Protein AF-A0A7V5J1Y7-F1 (afdb_monomer)

Mean predicted aligned error: 15.91 Å

Secondary structure (DSSP, 8-state):
-PPP-----TTTHHHHHHHHHHHHHHHHHHHHHHHTT-EE-HHHHHTT-HHHHTEEEE-TTS-EESSS----GGGGTSS---GGG-SSHHHHHHHHHHHTGGG--TT---SS-SS-TTTTSPPP-

Sequence (125 aa):
MPLPKIKVSRKVYPFIKGGLGVIIVLLLGAFGLEWNQKDWDLGALLRGEGLAGSEVVRDERGNVDFDGVSPPIVACRADTYNCSDFKYRDQAEDVFRRCGGAGKDVNRLDADGDGRPCENLPERR

Structure (mmCIF, N/CA/C/O backbone):
data_AF-A0A7V5J1Y7-F1
#
_entry.id   AF-A0A7V5J1Y7-F1
#
loop_
_atom_site.group_PDB
_atom_site.id
_atom_site.type_symbol
_atom_site.label_atom_id
_atom_site.label_alt_id
_atom_site.label_comp_id
_atom_site.label_asym_id
_atom_site.label_entity_id
_atom_site.label_seq_id
_atom_site.pdbx_PDB_ins_code
_atom_site.Cartn_x
_atom_site.Cartn_y
_atom_site.Cartn_z
_atom_site.occupancy
_atom_site.B_iso_or_equiv
_atom_site.auth_seq_id
_atom_site.auth_comp_id
_atom_site.auth_asym_id
_atom_site.auth_atom_id
_atom_site.pdbx_PDB_model_num
ATOM 1 N N . MET A 1 1 ? -40.875 42.823 23.108 1.00 47.50 1 MET A N 1
ATOM 2 C CA . MET A 1 1 ? -40.975 41.704 24.072 1.00 47.50 1 MET A CA 1
ATOM 3 C C . MET A 1 1 ? -39.602 41.503 24.699 1.00 47.50 1 MET A C 1
ATOM 5 O O . MET A 1 1 ? -38.663 41.279 23.944 1.00 47.50 1 MET A O 1
ATOM 9 N N . PRO A 1 2 ? -39.426 41.6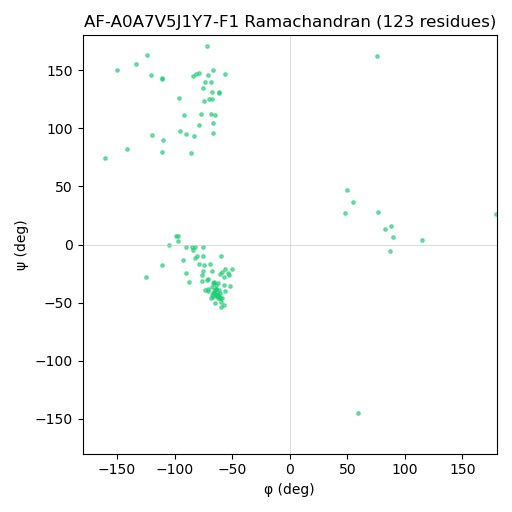75 26.018 1.00 53.66 2 PRO A N 1
ATOM 10 C CA . PRO A 1 2 ? -38.132 41.449 26.656 1.00 53.66 2 PRO A CA 1
ATOM 11 C C . PRO A 1 2 ? -37.850 39.944 26.794 1.00 53.66 2 PRO A C 1
ATOM 13 O O . PRO A 1 2 ? -38.727 39.180 27.190 1.00 53.66 2 PRO A O 1
ATOM 16 N N . LEU A 1 3 ? -36.626 39.525 26.459 1.00 48.41 3 LEU A N 1
ATOM 17 C CA . LEU A 1 3 ? -36.175 38.137 26.594 1.00 48.41 3 LEU A CA 1
ATOM 18 C C . LEU A 1 3 ? -36.061 37.735 28.078 1.00 48.41 3 LEU A C 1
ATOM 20 O O . LEU A 1 3 ? -35.573 38.531 28.891 1.00 48.41 3 LEU A O 1
ATOM 24 N N . PRO A 1 4 ? -36.459 36.505 28.450 1.00 59.66 4 PRO A N 1
ATOM 25 C CA . PRO A 1 4 ? -36.338 36.026 29.820 1.00 59.66 4 PRO A CA 1
ATOM 26 C C . PRO A 1 4 ? -34.861 35.864 30.203 1.00 59.66 4 PRO A C 1
ATOM 28 O O . PRO A 1 4 ? -34.094 35.160 29.547 1.00 59.66 4 PRO A O 1
ATOM 31 N N . LYS A 1 5 ? -34.449 36.513 31.298 1.00 64.62 5 LYS A N 1
ATOM 32 C CA . LYS A 1 5 ? -33.099 36.361 31.857 1.00 64.62 5 LYS A CA 1
ATOM 33 C C . LYS A 1 5 ? -33.021 35.058 32.653 1.00 64.62 5 LYS A C 1
ATOM 35 O O . LYS A 1 5 ? -33.497 34.992 33.785 1.00 64.62 5 LYS A O 1
ATOM 40 N N . ILE A 1 6 ? -32.400 34.034 32.073 1.00 65.31 6 ILE A N 1
ATOM 41 C CA . ILE A 1 6 ? -32.102 32.770 32.757 1.00 65.31 6 ILE A CA 1
ATOM 42 C C . ILE A 1 6 ? -31.029 33.042 33.823 1.00 65.31 6 ILE A C 1
ATOM 44 O O . ILE A 1 6 ? -29.886 33.370 33.507 1.00 65.31 6 ILE A O 1
ATOM 48 N N . LYS A 1 7 ? -31.391 32.935 35.107 1.00 60.34 7 LYS A N 1
ATOM 49 C CA . LYS A 1 7 ? -30.444 33.052 36.226 1.00 60.34 7 LYS A CA 1
ATOM 50 C C . LYS A 1 7 ? -29.760 31.703 36.449 1.00 60.34 7 LYS A C 1
ATOM 52 O O . LYS A 1 7 ? -30.275 30.853 37.169 1.00 60.34 7 LYS A O 1
ATOM 57 N N . VAL A 1 8 ? -28.598 31.503 35.831 1.00 58.94 8 VAL A N 1
ATOM 58 C CA . VAL A 1 8 ? -27.763 30.316 36.073 1.00 58.94 8 VAL A CA 1
ATOM 59 C C . VAL A 1 8 ? -27.166 30.398 37.483 1.00 58.94 8 VAL A C 1
ATOM 61 O O . VAL A 1 8 ? -26.529 31.387 37.847 1.00 58.94 8 VAL A O 1
ATOM 64 N N . SER A 1 9 ? -27.390 29.363 38.296 1.00 59.41 9 SER A N 1
ATOM 65 C CA . SER A 1 9 ? -26.892 29.289 39.675 1.00 59.41 9 SER A CA 1
ATOM 66 C C . SER A 1 9 ? -25.358 29.314 39.717 1.00 59.41 9 SER A C 1
ATOM 68 O O . SER A 1 9 ? -24.698 28.514 39.050 1.00 59.41 9 SER A O 1
ATOM 70 N N . ARG A 1 10 ? -24.770 30.188 40.554 1.00 60.69 10 ARG A N 1
ATOM 71 C CA . ARG A 1 10 ? -23.306 30.311 40.755 1.00 60.69 10 ARG A CA 1
ATOM 72 C C . ARG A 1 10 ? -22.624 28.992 41.123 1.00 60.69 10 ARG A C 1
ATOM 74 O O . ARG A 1 10 ? -21.440 28.843 40.860 1.00 60.69 10 ARG A O 1
ATOM 81 N N . LYS A 1 11 ? -23.366 28.048 41.708 1.00 57.62 11 LYS A N 1
ATOM 82 C CA . LYS A 1 11 ? -22.867 26.727 42.120 1.00 57.62 11 LYS A CA 1
ATOM 83 C C . LYS A 1 11 ? -22.677 25.769 40.934 1.00 57.62 11 LYS A C 1
ATOM 85 O O . LYS A 1 11 ? -21.822 24.896 40.987 1.00 57.62 11 LYS A O 1
ATOM 90 N N . VAL A 1 12 ? -23.434 25.981 39.855 1.00 59.50 12 VAL A N 1
ATOM 91 C CA . VAL A 1 12 ? -23.373 25.217 38.595 1.00 59.50 12 VAL A CA 1
ATOM 92 C C . VAL A 1 12 ? -22.372 25.846 37.611 1.00 59.50 12 VAL A C 1
ATOM 94 O O . VAL A 1 12 ? -21.787 25.155 36.786 1.00 59.50 12 VAL A O 1
ATOM 97 N N . TYR A 1 13 ? -22.094 27.146 37.741 1.00 59.66 13 TYR A N 1
ATOM 98 C CA . TYR A 1 13 ? -21.149 27.886 36.898 1.00 59.66 13 TYR A CA 1
ATOM 99 C C . TYR A 1 13 ? -19.703 27.333 36.849 1.00 59.66 13 TYR A C 1
ATOM 101 O O . TYR A 1 13 ? -19.148 27.310 35.752 1.00 59.66 13 TYR A O 1
ATOM 109 N N . PRO A 1 14 ? -19.070 26.854 37.944 1.00 55.62 14 PRO A N 1
ATOM 110 C CA . PRO A 1 14 ? -17.747 26.226 37.866 1.00 55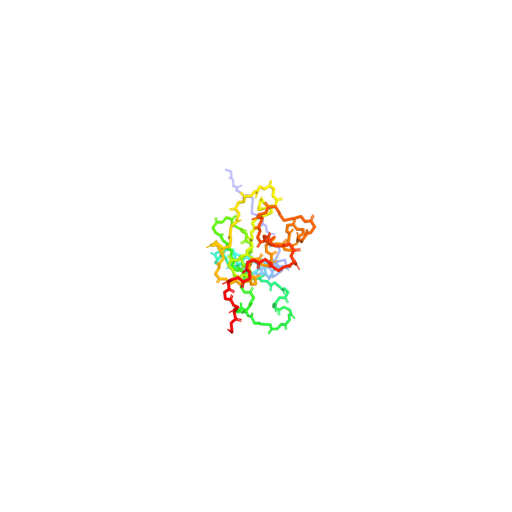.62 14 PRO A CA 1
ATOM 111 C C . PRO A 1 14 ? -17.786 24.842 37.206 1.00 55.62 14 PRO A C 1
ATOM 113 O O . PRO A 1 14 ? -16.840 24.491 36.511 1.00 55.62 14 PRO A O 1
ATOM 116 N N . PHE A 1 15 ? -18.887 24.091 37.344 1.00 55.97 15 PHE A N 1
ATOM 117 C CA . PHE A 1 15 ? -19.085 22.816 36.645 1.00 55.97 15 PHE A CA 1
ATOM 118 C C . PHE A 1 15 ? -19.324 23.017 35.148 1.00 55.97 15 PHE A C 1
ATOM 120 O O . PHE A 1 15 ? -18.760 22.285 34.345 1.00 55.97 15 PHE A O 1
ATOM 127 N N . ILE A 1 16 ? -20.090 24.042 34.759 1.00 58.88 16 ILE A N 1
ATOM 128 C CA . ILE A 1 16 ? -20.253 24.420 33.351 1.00 58.88 16 ILE A CA 1
ATOM 129 C C . ILE A 1 16 ? -18.937 24.971 32.797 1.00 58.88 16 ILE A C 1
ATOM 131 O O . ILE A 1 16 ? -18.552 24.574 31.712 1.00 58.88 16 ILE A O 1
ATOM 135 N N . LYS A 1 17 ? -18.201 25.829 33.518 1.00 59.75 17 LYS A N 1
ATOM 136 C CA . LYS A 1 17 ? -16.889 26.324 33.059 1.00 59.75 17 LYS A CA 1
ATOM 137 C C . LYS A 1 17 ? -15.848 25.209 32.929 1.00 59.75 17 LYS A C 1
ATOM 139 O O . LYS A 1 17 ? -15.135 25.176 31.933 1.00 59.75 17 LYS A O 1
ATOM 144 N N . GLY A 1 18 ? -15.772 24.305 33.905 1.00 62.03 18 GLY A N 1
ATOM 145 C CA . GLY A 1 18 ? -14.863 23.158 33.872 1.00 62.03 18 GLY A CA 1
ATOM 146 C C . GLY A 1 18 ? -15.253 22.143 32.797 1.00 62.03 18 GLY A C 1
ATOM 147 O O . GLY A 1 18 ? -14.414 21.740 32.000 1.00 62.03 18 GLY A O 1
ATOM 148 N N . GLY A 1 19 ? -16.539 21.795 32.713 1.00 71.38 19 GLY A N 1
ATOM 149 C CA . GLY A 1 19 ? -17.066 20.868 31.710 1.00 71.38 19 GLY A CA 1
ATOM 150 C C . GLY A 1 19 ? -16.972 21.410 30.284 1.00 71.38 19 GLY A C 1
ATOM 151 O O . GLY A 1 19 ? -16.565 20.684 29.383 1.00 71.38 19 GLY A O 1
ATOM 152 N N . LEU A 1 20 ? -17.261 22.699 30.077 1.00 76.81 20 LEU A N 1
ATOM 153 C CA . LEU A 1 20 ? -17.107 23.358 28.777 1.00 76.81 20 LEU A CA 1
ATOM 154 C C . LEU A 1 20 ? -15.636 23.379 28.343 1.00 76.81 20 LEU A C 1
ATOM 156 O O . LEU A 1 20 ? -15.352 23.147 27.174 1.00 76.81 20 LEU A O 1
ATOM 160 N N . GLY A 1 21 ? -14.703 23.592 29.277 1.00 79.31 21 GLY A N 1
ATOM 161 C CA . GLY A 1 21 ? -13.268 23.519 28.997 1.00 79.31 21 GLY A CA 1
ATOM 162 C C . GLY A 1 21 ? -12.830 22.141 28.495 1.00 79.31 21 GLY A C 1
ATOM 163 O O . GLY A 1 21 ? -12.149 22.055 27.478 1.00 79.31 21 GLY A O 1
ATOM 164 N N . VAL A 1 22 ? -13.272 21.062 29.150 1.00 83.81 22 VAL A N 1
ATOM 165 C CA . VAL A 1 22 ? -12.963 19.681 28.728 1.00 83.81 22 VAL A CA 1
ATOM 166 C C . VAL A 1 22 ? -13.554 19.372 27.353 1.00 83.81 22 VAL A C 1
ATOM 168 O O . VAL A 1 22 ? -12.863 18.821 26.501 1.00 83.81 22 VAL A O 1
ATOM 171 N N . ILE A 1 23 ? -14.804 19.771 27.110 1.00 84.44 23 ILE A N 1
ATOM 172 C CA . ILE A 1 23 ? -15.460 19.583 25.810 1.00 84.44 23 ILE A CA 1
ATOM 173 C C . ILE A 1 23 ? -14.703 20.334 24.710 1.00 84.44 23 ILE A C 1
ATOM 175 O O . ILE A 1 23 ? -14.453 19.766 23.654 1.00 84.44 23 ILE A O 1
ATOM 179 N N . ILE A 1 24 ? -14.287 21.579 24.956 1.00 85.62 24 ILE A N 1
ATOM 180 C CA . ILE A 1 24 ? -13.510 22.365 23.989 1.00 85.62 24 ILE A CA 1
ATOM 181 C C . ILE A 1 24 ? -12.161 21.699 23.693 1.00 85.62 24 ILE A C 1
ATOM 183 O O . ILE A 1 24 ? -11.781 21.616 22.532 1.00 85.62 24 ILE A O 1
ATOM 187 N N . VAL A 1 25 ? -11.455 21.186 24.705 1.00 86.12 25 VAL A N 1
ATOM 188 C CA . VAL A 1 25 ? -10.178 20.479 24.505 1.00 86.12 25 VAL A CA 1
ATOM 189 C C . VAL A 1 25 ? -10.369 19.202 23.686 1.00 86.12 25 VAL A C 1
ATOM 191 O O . VAL A 1 25 ? -9.598 18.958 22.763 1.00 86.12 25 VAL A O 1
ATOM 194 N N . LEU A 1 26 ? -11.412 18.418 23.970 1.00 84.31 26 LEU A N 1
ATOM 195 C CA . LEU A 1 26 ? -11.735 17.216 23.196 1.00 84.31 26 LEU A CA 1
ATOM 196 C C . LEU A 1 26 ? -12.088 17.552 21.741 1.00 84.31 26 LEU A C 1
ATOM 198 O O . LEU A 1 26 ? -11.596 16.894 20.828 1.00 84.31 26 LEU A O 1
ATOM 202 N N . LEU A 1 27 ? -12.891 18.598 21.518 1.00 84.62 27 LEU A N 1
ATOM 203 C CA . LEU A 1 27 ? -13.274 19.047 20.177 1.00 84.62 27 LEU A CA 1
ATOM 204 C C . LEU A 1 27 ? -12.081 19.597 19.387 1.00 84.62 27 LEU A C 1
ATOM 206 O O . LEU A 1 27 ? -11.949 19.288 18.209 1.00 84.62 27 LEU A O 1
ATOM 210 N N . LEU A 1 28 ? -11.201 20.380 20.019 1.00 83.94 28 LEU A N 1
ATOM 211 C CA . LEU A 1 28 ? -9.979 20.884 19.383 1.00 83.94 28 LEU A CA 1
ATOM 212 C C . LEU A 1 28 ? -8.987 19.757 19.085 1.00 83.94 28 LEU A C 1
ATOM 214 O O . LEU A 1 28 ? -8.347 19.784 18.038 1.00 83.94 28 LEU A O 1
ATOM 218 N N . GLY A 1 29 ? -8.887 18.760 19.968 1.00 81.50 29 GLY A N 1
ATOM 219 C CA . GLY A 1 29 ? -8.115 17.545 19.722 1.00 81.50 29 GLY A CA 1
ATOM 220 C C . GLY A 1 29 ? -8.626 16.804 18.489 1.00 81.50 29 GLY A C 1
ATOM 221 O O . GLY A 1 29 ? -7.858 16.590 17.560 1.00 81.50 29 GLY A O 1
ATOM 222 N N . ALA A 1 30 ? -9.928 16.505 18.433 1.00 79.69 30 ALA A N 1
ATOM 223 C CA . ALA A 1 30 ? -10.546 15.859 17.274 1.00 79.69 30 ALA A CA 1
ATOM 224 C C . ALA A 1 30 ? -10.359 16.680 15.986 1.00 79.69 30 ALA A C 1
ATOM 226 O O . ALA A 1 30 ? -9.923 16.152 14.973 1.00 79.69 30 ALA A O 1
ATOM 227 N N . PHE A 1 31 ? -10.591 17.993 16.032 1.00 79.69 31 PHE A N 1
ATOM 228 C CA . PHE A 1 31 ? -10.409 18.871 14.875 1.00 79.69 31 PHE A CA 1
ATOM 229 C C . PHE A 1 31 ? -8.949 18.946 14.391 1.00 79.69 31 PHE A C 1
ATOM 231 O O . PHE A 1 31 ? -8.702 19.029 13.191 1.00 79.69 31 PHE A O 1
ATOM 238 N N . GLY A 1 32 ? -7.974 18.888 15.304 1.00 76.12 32 GLY A N 1
ATOM 239 C CA . GLY A 1 32 ? -6.551 18.848 14.960 1.00 76.12 32 GLY A CA 1
ATOM 240 C C . GLY A 1 32 ? -6.131 17.558 14.245 1.00 76.12 32 GLY A C 1
ATOM 241 O O . GLY A 1 32 ? -5.267 17.614 13.366 1.00 76.12 32 GLY A O 1
ATOM 242 N N . LEU A 1 33 ? -6.763 16.429 14.591 1.00 71.12 33 LEU A N 1
ATOM 243 C CA . LEU A 1 33 ? -6.601 15.150 13.887 1.00 71.12 33 LEU A CA 1
ATOM 244 C C . LEU A 1 33 ? -7.181 15.228 12.469 1.00 71.12 33 LEU A C 1
ATOM 246 O O . LEU A 1 33 ? -6.518 14.850 11.508 1.00 71.12 33 LEU A O 1
ATOM 250 N N . GLU A 1 34 ? -8.376 15.804 12.334 1.00 66.12 34 GLU A N 1
ATOM 251 C CA . GLU A 1 34 ? -9.092 15.896 11.055 1.00 66.12 34 GLU A CA 1
ATOM 252 C C . GLU A 1 34 ? -8.447 16.887 10.064 1.00 66.12 34 GLU A C 1
ATOM 254 O O . GLU A 1 34 ? -8.386 16.607 8.868 1.00 66.12 34 GLU A O 1
ATOM 259 N N . TRP A 1 35 ? -7.919 18.036 10.520 1.00 70.06 35 TRP A N 1
ATOM 260 C CA . TRP A 1 35 ? -7.332 19.045 9.614 1.00 70.06 35 TRP A CA 1
ATOM 261 C C . TRP A 1 35 ? -6.130 18.494 8.841 1.00 70.06 35 TRP A C 1
ATOM 263 O O . TRP A 1 35 ? -5.945 18.802 7.665 1.00 70.06 35 TRP A O 1
ATOM 273 N N . ASN A 1 36 ? -5.290 17.686 9.488 1.00 61.34 36 ASN A N 1
ATOM 274 C CA . ASN A 1 36 ? -4.006 17.294 8.914 1.00 61.34 36 ASN A CA 1
ATOM 275 C C . ASN A 1 36 ? -4.080 16.086 7.969 1.00 61.34 36 ASN A C 1
ATOM 277 O O . ASN A 1 36 ? -3.047 15.729 7.413 1.00 61.34 36 ASN A O 1
ATOM 281 N N . GLN A 1 37 ? -5.253 15.463 7.774 1.00 59.31 37 GLN A N 1
ATOM 282 C CA . GLN A 1 37 ? -5.405 14.219 6.994 1.00 59.31 37 GLN A CA 1
ATOM 283 C C . GLN A 1 37 ? -4.380 13.129 7.375 1.00 59.31 37 GLN A C 1
ATOM 285 O O . GLN A 1 37 ? -3.999 12.298 6.553 1.00 59.31 37 GLN A O 1
ATOM 290 N N . LYS A 1 38 ? -3.892 13.147 8.619 1.00 63.41 38 LYS A N 1
ATOM 291 C CA . LYS A 1 38 ? -2.936 12.167 9.129 1.00 63.41 38 LYS A CA 1
ATOM 292 C C . LYS A 1 38 ? -3.732 11.094 9.846 1.00 63.41 38 LYS A C 1
ATOM 294 O O . LYS A 1 38 ? -4.120 11.275 10.996 1.00 63.41 38 LYS A O 1
ATOM 299 N N . ASP A 1 39 ? -3.990 9.991 9.160 1.00 61.91 39 ASP A N 1
ATOM 300 C CA . ASP A 1 39 ? -4.504 8.804 9.827 1.00 61.91 39 ASP A CA 1
ATOM 301 C C . ASP A 1 39 ? -3.344 8.121 10.550 1.00 61.91 39 ASP A C 1
ATOM 303 O O . ASP A 1 39 ? -2.399 7.638 9.928 1.00 61.91 39 ASP A O 1
ATOM 307 N N . TRP A 1 40 ? -3.387 8.141 11.879 1.00 68.12 40 TRP A N 1
ATOM 308 C CA . TRP A 1 40 ? -2.391 7.484 12.716 1.00 68.12 40 TRP A CA 1
ATOM 309 C C . TRP A 1 40 ? -2.882 6.096 13.133 1.00 68.12 40 TRP A C 1
ATOM 311 O O . TRP A 1 40 ? -3.959 5.956 13.714 1.00 68.12 40 TRP A O 1
ATOM 321 N N . ASP A 1 41 ? -2.084 5.063 12.870 1.00 64.25 41 ASP A N 1
ATOM 322 C CA . ASP A 1 41 ? -2.319 3.698 13.328 1.00 64.25 41 ASP A CA 1
ATOM 323 C C . ASP A 1 41 ? -2.184 3.634 14.858 1.00 64.25 41 ASP A C 1
ATOM 325 O O . ASP A 1 41 ? -1.092 3.648 15.436 1.00 64.25 41 ASP A O 1
ATOM 329 N N . LEU A 1 42 ? -3.330 3.546 15.537 1.00 69.81 42 LEU A N 1
ATOM 330 C CA . LEU A 1 42 ? -3.406 3.436 16.994 1.00 69.81 42 LEU A CA 1
ATOM 331 C C . LEU A 1 42 ? -2.700 2.175 17.525 1.00 69.81 42 LEU A C 1
ATOM 333 O O . LEU A 1 42 ? -2.241 2.168 18.667 1.00 69.81 42 LEU A O 1
ATOM 337 N N . GLY A 1 43 ? -2.576 1.118 16.717 1.00 69.31 43 GLY A N 1
ATOM 338 C CA . GLY A 1 43 ? -1.859 -0.104 17.071 1.00 69.31 43 GLY A CA 1
ATOM 339 C C . GLY A 1 43 ? -0.339 0.070 17.069 1.00 69.31 43 GLY A C 1
ATOM 340 O O . GLY A 1 43 ? 0.338 -0.461 17.949 1.00 69.31 43 GLY A O 1
ATOM 341 N N . ALA A 1 44 ? 0.215 0.824 16.118 1.00 66.12 44 ALA A N 1
ATOM 342 C CA . ALA A 1 44 ? 1.637 1.196 16.093 1.00 66.12 44 ALA A CA 1
ATOM 343 C C . ALA A 1 44 ? 2.003 2.107 17.284 1.00 66.12 44 ALA A C 1
ATOM 345 O O . ALA A 1 44 ? 2.981 1.867 18.000 1.00 66.12 44 ALA A O 1
ATOM 346 N N . LEU A 1 45 ? 1.128 3.066 17.600 1.00 67.50 45 LEU A N 1
ATOM 347 C CA . LEU A 1 45 ? 1.259 3.943 18.767 1.00 67.50 45 LEU A CA 1
ATOM 348 C C . LEU A 1 45 ? 1.268 3.170 20.093 1.00 67.50 45 LEU A C 1
ATOM 350 O O . LEU A 1 45 ? 2.131 3.411 20.938 1.00 67.50 45 LEU A O 1
ATOM 354 N N . LEU A 1 46 ? 0.351 2.212 20.273 1.00 72.12 46 LEU A N 1
ATOM 355 C CA . LEU A 1 46 ? 0.286 1.375 21.480 1.00 72.12 46 LEU A CA 1
ATOM 356 C C . LEU A 1 46 ? 1.481 0.419 21.620 1.00 72.12 46 LEU A C 1
ATOM 358 O O . LEU A 1 46 ? 1.804 0.008 22.734 1.00 72.12 46 LEU A O 1
ATOM 362 N N . ARG A 1 47 ? 2.154 0.091 20.511 1.00 75.88 47 ARG A N 1
ATOM 363 C CA . ARG A 1 47 ? 3.393 -0.702 20.491 1.00 75.88 47 ARG A CA 1
ATOM 364 C C . ARG A 1 47 ? 4.656 0.131 20.738 1.00 75.88 47 ARG A C 1
ATOM 366 O O . ARG A 1 47 ? 5.727 -0.445 20.901 1.00 75.88 47 ARG A O 1
ATOM 373 N N . GLY A 1 48 ? 4.531 1.457 20.842 1.00 76.06 48 GLY A N 1
ATOM 374 C CA . GLY A 1 48 ? 5.632 2.361 21.180 1.00 76.06 48 GLY A CA 1
ATOM 375 C C . GLY A 1 48 ? 6.449 2.857 19.983 1.00 76.06 48 GLY A C 1
ATOM 376 O O . GLY A 1 48 ? 7.534 3.394 20.184 1.00 76.06 48 GLY A O 1
ATOM 377 N N . GLU A 1 49 ? 5.940 2.727 18.755 1.00 61.50 49 GLU A N 1
ATOM 378 C CA . GLU A 1 49 ? 6.658 3.080 17.513 1.00 61.50 49 GLU A CA 1
ATOM 379 C C . GLU A 1 49 ? 6.751 4.602 17.260 1.00 61.50 49 GLU A C 1
ATOM 381 O O . GLU A 1 49 ? 7.413 5.064 16.330 1.00 61.50 49 GLU A O 1
ATOM 386 N N . GLY A 1 50 ? 6.145 5.411 18.135 1.00 66.50 50 GLY A N 1
ATOM 387 C CA . GLY A 1 50 ? 6.168 6.870 18.065 1.00 66.50 50 GLY A CA 1
ATOM 388 C C . GLY A 1 50 ? 5.236 7.445 16.992 1.00 66.50 50 GLY A C 1
ATOM 389 O O . GLY A 1 50 ? 4.781 6.761 16.077 1.00 66.50 50 GLY A O 1
ATOM 390 N N . LEU A 1 51 ? 4.933 8.743 17.110 1.00 60.88 51 LEU A N 1
ATOM 391 C CA . LEU A 1 51 ? 3.943 9.429 16.262 1.00 60.88 51 LEU A CA 1
ATOM 392 C C . LEU A 1 51 ? 4.322 9.447 14.772 1.00 60.88 51 LEU A C 1
ATOM 394 O O . LEU A 1 51 ? 3.444 9.377 13.922 1.00 60.88 51 LEU A O 1
ATOM 398 N N . ALA A 1 52 ? 5.617 9.519 14.457 1.00 59.81 52 ALA A N 1
ATOM 399 C CA . ALA A 1 52 ? 6.101 9.519 13.077 1.00 59.81 52 ALA A CA 1
ATOM 400 C C . ALA A 1 52 ? 6.065 8.123 12.428 1.00 59.81 52 ALA A C 1
ATOM 402 O O . ALA A 1 52 ? 5.854 8.026 11.226 1.00 59.81 52 ALA A O 1
ATOM 403 N N . GLY A 1 53 ? 6.248 7.054 13.213 1.00 52.94 53 GLY A N 1
ATOM 404 C CA . GLY A 1 53 ? 6.198 5.669 12.726 1.00 52.94 53 GLY A CA 1
ATOM 405 C C . GLY A 1 53 ? 4.781 5.109 12.598 1.00 52.94 53 GLY A C 1
ATOM 406 O O . GLY A 1 53 ? 4.590 4.064 11.997 1.00 52.94 53 GLY A O 1
ATOM 407 N N . SER A 1 54 ? 3.787 5.815 13.142 1.00 60.97 54 SER A N 1
ATOM 408 C CA . SER A 1 54 ? 2.385 5.390 13.126 1.00 60.97 54 SER A CA 1
ATOM 409 C C . SER A 1 54 ? 1.575 6.056 12.012 1.00 60.97 54 SER A C 1
ATOM 411 O O . SER A 1 54 ? 0.359 5.940 12.007 1.00 60.97 54 SER A O 1
ATOM 413 N N . GLU A 1 55 ? 2.192 6.813 11.101 1.00 66.44 55 GLU A N 1
ATOM 414 C CA . GLU A 1 55 ? 1.464 7.455 10.002 1.00 66.44 55 GLU A CA 1
ATOM 415 C C . GLU A 1 55 ? 1.071 6.438 8.922 1.00 66.44 55 GLU A C 1
ATOM 417 O O . GLU A 1 55 ? 1.924 5.773 8.341 1.00 66.44 55 GLU A O 1
ATOM 422 N N . VAL A 1 56 ? -0.227 6.353 8.625 1.00 67.50 56 VAL A N 1
ATOM 423 C CA . VAL A 1 56 ? -0.780 5.528 7.551 1.00 67.50 56 VAL A CA 1
ATOM 424 C C . VAL A 1 56 ? -0.876 6.357 6.273 1.00 67.50 56 VAL A C 1
ATOM 426 O O . VAL A 1 56 ? -1.704 7.265 6.169 1.00 67.50 56 VAL A O 1
ATOM 429 N N . VAL A 1 57 ? -0.059 6.024 5.274 1.00 59.78 57 VAL A N 1
ATOM 430 C CA . VAL A 1 57 ? -0.145 6.627 3.937 1.00 59.78 57 VAL A CA 1
ATOM 431 C C . VAL A 1 57 ? -1.376 6.069 3.219 1.00 59.78 57 VAL A C 1
ATOM 433 O O . VAL A 1 57 ? -1.697 4.888 3.348 1.00 59.78 57 VAL A O 1
ATOM 436 N N . ARG A 1 58 ? -2.104 6.914 2.480 1.00 64.06 58 ARG A N 1
ATOM 437 C CA . ARG A 1 58 ? -3.179 6.477 1.581 1.00 64.06 58 ARG A CA 1
ATOM 438 C C . ARG A 1 58 ? -2.911 6.897 0.148 1.00 64.06 58 ARG A C 1
ATOM 440 O O . ARG A 1 58 ? -2.372 7.975 -0.087 1.00 64.06 58 ARG A O 1
ATOM 447 N N . ASP A 1 59 ? -3.327 6.056 -0.791 1.00 60.12 59 ASP A N 1
ATOM 448 C CA . ASP A 1 59 ? -3.307 6.386 -2.215 1.00 60.12 59 ASP A CA 1
ATOM 449 C C . ASP A 1 59 ? -4.393 7.428 -2.577 1.00 60.12 59 ASP A C 1
ATOM 451 O O . ASP A 1 59 ? -5.291 7.735 -1.788 1.00 60.12 59 ASP A O 1
ATOM 455 N N . GLU A 1 60 ? -4.356 7.958 -3.806 1.00 55.88 60 GLU A N 1
ATOM 456 C CA . GLU A 1 60 ? -5.348 8.920 -4.333 1.00 55.88 60 GLU A CA 1
ATOM 457 C C . GLU A 1 60 ? -6.794 8.377 -4.361 1.00 55.88 60 GLU A C 1
ATOM 459 O O . GLU A 1 60 ? -7.745 9.115 -4.621 1.00 55.88 60 GLU A O 1
ATOM 464 N N . ARG A 1 61 ? -6.975 7.075 -4.113 1.00 52.88 61 ARG A N 1
ATOM 465 C CA . ARG A 1 61 ? -8.259 6.367 -4.105 1.00 52.88 61 ARG A CA 1
ATOM 466 C C . ARG A 1 61 ? -8.730 6.054 -2.679 1.00 52.88 61 ARG A C 1
ATOM 468 O O . ARG A 1 61 ? -9.813 5.491 -2.521 1.00 52.88 61 ARG A O 1
ATOM 475 N N . GLY A 1 62 ? -7.960 6.440 -1.659 1.00 54.97 62 GLY A N 1
ATOM 476 C CA . GLY A 1 62 ? -8.284 6.270 -0.244 1.00 54.97 62 GLY A CA 1
ATOM 477 C C . GLY A 1 62 ? -7.948 4.893 0.338 1.00 54.97 62 GLY A C 1
ATOM 478 O O . GLY A 1 62 ? -8.408 4.58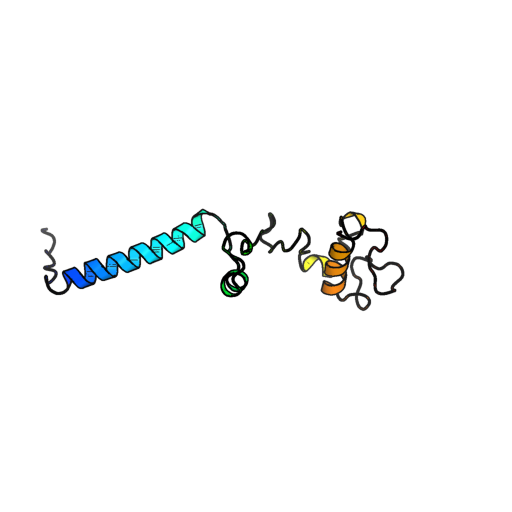1 1.440 1.00 54.97 62 GLY A O 1
ATOM 479 N N . ASN A 1 63 ? -7.160 4.067 -0.354 1.00 61.06 63 ASN A N 1
ATOM 480 C CA . ASN A 1 63 ? -6.695 2.785 0.173 1.00 61.06 63 ASN A CA 1
ATOM 481 C C . ASN A 1 63 ? -5.452 2.974 1.037 1.00 61.06 63 ASN A C 1
ATOM 483 O O . ASN A 1 63 ? -4.606 3.810 0.739 1.00 61.06 63 ASN A O 1
ATOM 487 N N . VAL A 1 64 ? -5.343 2.159 2.085 1.00 65.38 64 VAL A N 1
ATOM 488 C CA . VAL A 1 64 ? -4.185 2.095 2.984 1.00 65.38 64 VAL A CA 1
ATOM 489 C C . VAL A 1 64 ? -2.974 1.606 2.189 1.00 65.38 64 VAL A C 1
ATOM 491 O O . VAL A 1 64 ? -2.938 0.452 1.753 1.00 65.38 64 VAL A O 1
ATOM 494 N N . ASP A 1 65 ? -2.016 2.500 1.984 1.00 58.56 65 ASP A N 1
ATOM 495 C CA . ASP A 1 65 ? -0.775 2.244 1.278 1.00 58.56 65 ASP A CA 1
ATOM 496 C C . ASP A 1 65 ? 0.284 1.765 2.274 1.00 58.56 65 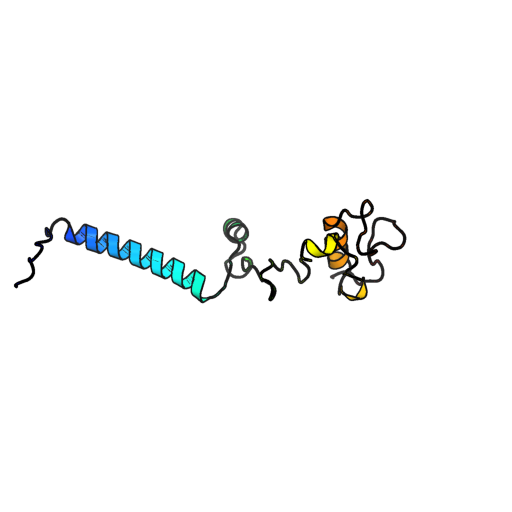ASP A C 1
ATOM 498 O O . ASP A 1 65 ? 0.925 2.553 2.967 1.00 58.56 65 ASP A O 1
ATOM 502 N N . PHE A 1 66 ? 0.414 0.444 2.392 1.00 59.34 66 PHE A N 1
ATOM 503 C CA . PHE A 1 66 ? 1.370 -0.156 3.318 1.00 59.34 66 PHE A CA 1
ATOM 504 C C . PHE A 1 66 ? 2.811 -0.141 2.787 1.00 59.34 66 PHE A C 1
ATOM 506 O O . PHE A 1 66 ? 3.708 -0.338 3.594 1.00 59.34 66 PHE A O 1
ATOM 513 N N . ASP A 1 67 ? 3.051 0.068 1.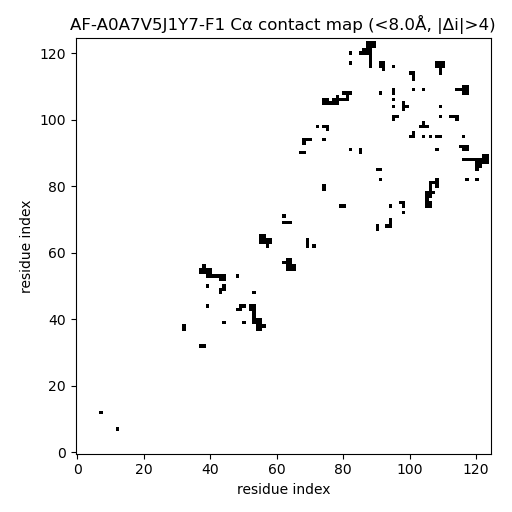478 1.00 52.34 67 ASP A N 1
ATOM 514 C CA . ASP A 1 67 ? 4.403 -0.005 0.874 1.00 52.34 67 ASP A CA 1
ATOM 515 C C . ASP A 1 67 ? 4.452 0.248 -0.662 1.00 52.34 67 ASP A C 1
ATOM 517 O O . ASP A 1 67 ? 5.316 -0.266 -1.388 1.00 52.34 67 ASP A O 1
ATOM 521 N N . GLY A 1 68 ? 3.490 0.997 -1.193 1.00 51.25 68 GLY A N 1
ATOM 522 C CA . GLY A 1 68 ? 3.242 1.273 -2.611 1.00 51.25 68 GLY A CA 1
ATOM 523 C C . GLY A 1 68 ? 2.363 0.245 -3.328 1.00 51.25 68 GLY A C 1
ATOM 524 O O . GLY A 1 68 ? 2.047 0.438 -4.500 1.00 51.25 68 GLY A O 1
ATOM 525 N N . VAL A 1 69 ? 1.987 -0.861 -2.676 1.00 49.38 69 VAL A N 1
ATOM 526 C CA . VAL A 1 69 ? 1.213 -1.952 -3.291 1.00 49.38 69 VAL A CA 1
ATOM 527 C C . VAL A 1 69 ? 0.199 -2.491 -2.291 1.00 49.38 69 VAL A C 1
ATOM 529 O O . VAL A 1 69 ? 0.404 -3.491 -1.620 1.00 49.38 69 VAL A O 1
ATOM 532 N N . SER A 1 70 ? -0.935 -1.807 -2.191 1.00 48.94 70 SER A N 1
ATOM 533 C CA . SER A 1 70 ? -2.179 -2.453 -1.781 1.00 48.94 70 SER A CA 1
ATOM 534 C C . SER A 1 70 ? -3.070 -2.474 -3.019 1.00 48.94 70 SER A C 1
ATOM 536 O O . SER A 1 70 ? -3.764 -1.491 -3.292 1.00 48.94 70 SER A O 1
ATOM 538 N N . PRO A 1 71 ? -3.007 -3.527 -3.854 1.00 52.94 71 PRO A N 1
ATOM 539 C CA . PRO A 1 71 ? -3.888 -3.605 -5.003 1.00 52.94 71 PRO A CA 1
ATOM 540 C C . PRO A 1 71 ? -5.333 -3.636 -4.476 1.00 52.94 7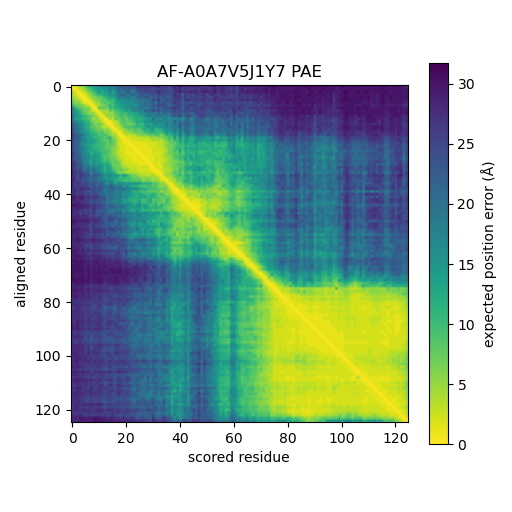1 PRO A C 1
ATOM 542 O O . PRO A 1 71 ? -5.643 -4.407 -3.558 1.00 52.94 71 PRO A O 1
ATOM 545 N N . PRO A 1 72 ? -6.246 -2.813 -5.015 1.00 55.69 72 PRO A N 1
ATOM 546 C CA . PRO A 1 72 ? -7.652 -2.906 -4.659 1.00 55.69 72 PRO A CA 1
ATOM 547 C C . PRO A 1 72 ? -8.134 -4.335 -4.933 1.00 55.69 72 PRO A C 1
ATOM 549 O O . PRO A 1 72 ? -7.712 -4.945 -5.910 1.00 55.69 72 PRO A O 1
ATOM 552 N N . ILE A 1 73 ? -9.072 -4.860 -4.135 1.00 56.44 73 ILE A N 1
ATOM 553 C CA . ILE A 1 73 ? -9.670 -6.210 -4.305 1.00 56.44 73 ILE A CA 1
ATOM 554 C C . ILE A 1 73 ? -10.162 -6.457 -5.754 1.00 56.44 73 ILE A C 1
ATOM 556 O O . ILE A 1 73 ? -10.288 -7.597 -6.205 1.00 56.44 73 ILE A O 1
ATOM 560 N N . VAL A 1 74 ? -10.406 -5.381 -6.512 1.00 57.94 74 VAL A N 1
ATOM 561 C CA . VAL A 1 74 ? -10.675 -5.379 -7.960 1.00 57.94 74 VAL A CA 1
ATOM 562 C C . VAL A 1 74 ? -9.615 -6.148 -8.767 1.00 57.94 74 VAL A C 1
ATOM 564 O O . VAL A 1 74 ? -9.989 -6.860 -9.696 1.00 57.94 74 VAL A O 1
ATOM 567 N N . ALA A 1 75 ? -8.341 -6.09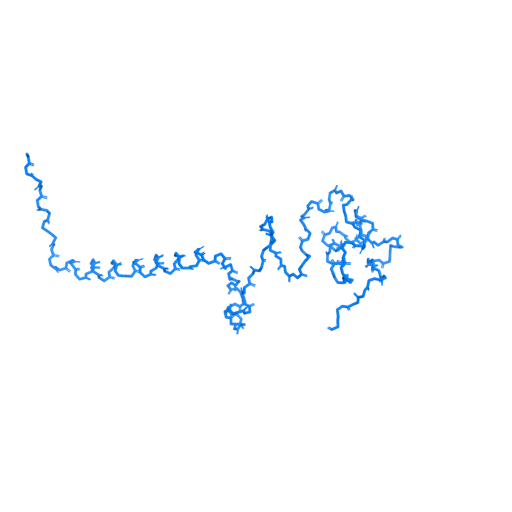7 -8.364 1.00 66.06 75 ALA A N 1
ATOM 568 C CA . ALA A 1 75 ? -7.223 -6.829 -8.961 1.00 66.06 75 ALA A CA 1
ATOM 569 C C . ALA A 1 75 ? -7.472 -8.338 -9.073 1.00 66.06 75 ALA A C 1
ATOM 571 O O . ALA A 1 75 ? -6.920 -8.997 -9.939 1.00 66.06 75 ALA A O 1
ATOM 572 N N . CYS A 1 76 ? -8.315 -8.908 -8.212 1.00 77.94 76 CYS A N 1
ATOM 573 C CA . CYS A 1 76 ? -8.548 -10.350 -8.164 1.00 77.94 76 CYS A CA 1
ATOM 574 C C . CYS A 1 76 ? -9.795 -10.796 -8.945 1.00 77.94 76 CYS A C 1
ATOM 576 O O . CYS A 1 76 ? -10.229 -11.945 -8.822 1.00 77.94 76 CYS A O 1
ATOM 578 N N . ARG A 1 77 ? -10.430 -9.885 -9.697 1.00 81.12 77 ARG A N 1
ATOM 579 C CA . ARG A 1 77 ? -11.635 -10.160 -10.503 1.00 81.12 77 ARG A CA 1
ATOM 580 C C . ARG A 1 77 ? -11.386 -10.111 -12.007 1.00 81.12 77 ARG A C 1
ATOM 582 O O . ARG A 1 77 ? -12.214 -10.624 -12.753 1.00 81.12 77 ARG A O 1
ATOM 589 N N . ALA A 1 78 ? -10.289 -9.498 -12.432 1.00 82.44 78 ALA A N 1
ATOM 590 C CA . ALA A 1 78 ? -9.902 -9.368 -13.826 1.00 82.44 78 ALA A CA 1
ATOM 591 C C . ALA A 1 78 ? -8.378 -9.307 -13.934 1.00 82.44 78 ALA A C 1
ATOM 593 O O . ALA A 1 78 ? -7.723 -8.798 -13.027 1.00 82.44 78 ALA A O 1
ATOM 594 N N . ASP A 1 79 ? -7.858 -9.785 -15.057 1.00 87.94 79 ASP A N 1
ATOM 595 C CA . ASP A 1 79 ? -6.445 -9.710 -15.422 1.00 87.94 79 ASP A CA 1
ATOM 596 C C . ASP A 1 79 ? -6.060 -8.239 -15.664 1.00 87.94 79 ASP A C 1
ATOM 598 O O . ASP A 1 79 ? -6.390 -7.659 -16.701 1.00 87.94 79 ASP A O 1
ATOM 602 N N . THR A 1 80 ? -5.508 -7.596 -14.634 1.00 85.25 80 THR A N 1
ATOM 603 C CA . THR A 1 80 ? -5.294 -6.137 -14.586 1.00 85.25 80 THR A CA 1
ATOM 604 C C . THR A 1 80 ? -3.839 -5.774 -14.309 1.00 85.25 80 THR A C 1
ATOM 606 O O . THR A 1 80 ? -3.400 -4.703 -14.718 1.00 85.25 80 THR A O 1
ATOM 609 N N . TYR A 1 81 ? -3.107 -6.639 -13.608 1.00 86.38 81 TYR A N 1
ATOM 610 C CA . TYR A 1 81 ? -1.725 -6.403 -13.206 1.00 86.38 81 TYR A CA 1
ATOM 611 C C . TYR A 1 81 ? -0.771 -7.323 -13.954 1.00 86.38 81 TYR A C 1
ATOM 613 O O . TYR A 1 81 ? -1.052 -8.497 -14.139 1.00 86.38 81 TYR A O 1
ATOM 621 N N . ASN A 1 82 ? 0.392 -6.794 -14.303 1.00 91.38 82 ASN A N 1
ATOM 622 C CA . ASN A 1 82 ? 1.505 -7.511 -14.902 1.00 91.38 82 ASN A CA 1
ATOM 623 C C . ASN A 1 82 ? 2.760 -7.318 -14.048 1.00 91.38 82 ASN A C 1
ATOM 625 O O . ASN A 1 82 ? 2.872 -6.365 -13.279 1.00 91.38 82 ASN A O 1
ATOM 629 N N . CYS A 1 83 ? 3.771 -8.167 -14.239 1.00 91.38 83 CYS A N 1
ATOM 630 C CA . CYS A 1 83 ? 5.043 -8.033 -13.523 1.00 91.38 83 CYS A CA 1
ATOM 631 C C . CYS A 1 83 ? 5.725 -6.667 -13.716 1.00 91.38 83 CYS A C 1
ATOM 633 O O . CYS A 1 83 ? 6.435 -6.211 -12.827 1.00 91.38 83 CYS A O 1
ATOM 635 N N . SER A 1 84 ? 5.494 -5.992 -14.847 1.00 90.44 84 SER A N 1
ATOM 636 C CA . SER A 1 84 ? 6.018 -4.647 -15.122 1.00 90.44 84 SER A CA 1
ATOM 637 C C . SER A 1 84 ? 5.398 -3.543 -14.265 1.00 90.44 84 SER A C 1
ATOM 639 O O . SER A 1 84 ? 5.954 -2.449 -14.207 1.00 90.44 84 SER A O 1
ATOM 641 N N . ASP A 1 85 ? 4.257 -3.810 -13.627 1.00 86.62 85 ASP A N 1
ATOM 642 C CA . ASP A 1 85 ? 3.580 -2.850 -12.751 1.00 86.62 85 ASP A CA 1
ATOM 643 C C . ASP A 1 85 ? 4.210 -2.806 -11.352 1.00 86.62 85 ASP A C 1
ATOM 645 O O . ASP A 1 85 ? 3.910 -1.914 -10.558 1.00 86.62 85 ASP A O 1
ATOM 649 N N . PHE A 1 86 ? 5.108 -3.748 -11.049 1.00 86.19 86 PHE A N 1
ATOM 650 C CA . PHE A 1 86 ? 5.777 -3.858 -9.762 1.00 86.19 86 PHE A CA 1
ATOM 651 C C . PHE A 1 86 ? 7.254 -3.509 -9.885 1.00 86.19 86 PHE A C 1
ATOM 653 O O . PHE A 1 86 ? 7.932 -3.840 -10.858 1.00 86.19 86 PHE A O 1
ATOM 660 N N . LYS A 1 87 ? 7.773 -2.847 -8.852 1.00 86.94 87 LYS A N 1
ATOM 661 C CA . LYS A 1 87 ? 9.193 -2.508 -8.770 1.00 86.94 87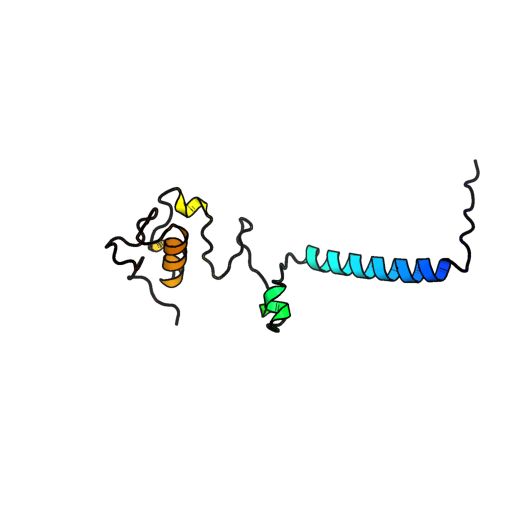 LYS A CA 1
ATOM 662 C C . LYS A 1 87 ? 10.007 -3.636 -8.143 1.00 86.94 87 LYS A C 1
ATOM 664 O O . LYS A 1 87 ? 11.172 -3.800 -8.491 1.00 86.94 87 LYS A O 1
ATOM 669 N N . TYR A 1 88 ? 9.403 -4.381 -7.222 1.00 86.25 88 TYR A N 1
ATOM 670 C CA . TYR A 1 88 ? 10.061 -5.414 -6.429 1.00 86.25 88 TYR A CA 1
ATOM 671 C C . TYR A 1 88 ? 9.231 -6.702 -6.394 1.00 86.25 88 TYR A C 1
ATOM 673 O O . TYR A 1 88 ? 8.011 -6.663 -6.556 1.00 86.25 88 TYR A O 1
ATOM 681 N N . ARG A 1 89 ? 9.880 -7.852 -6.170 1.00 88.12 89 ARG A N 1
ATOM 682 C CA . ARG A 1 89 ? 9.183 -9.152 -6.130 1.00 88.12 89 ARG A CA 1
ATOM 683 C C . ARG A 1 89 ? 8.175 -9.253 -4.980 1.00 88.12 89 ARG A C 1
ATOM 685 O O . ARG A 1 89 ? 7.092 -9.790 -5.172 1.00 88.12 89 ARG A O 1
ATOM 692 N N . ASP A 1 90 ? 8.508 -8.717 -3.807 1.00 85.75 90 ASP A N 1
ATOM 693 C CA . ASP A 1 90 ? 7.645 -8.737 -2.613 1.00 85.75 90 ASP A CA 1
ATOM 694 C C . ASP A 1 90 ? 6.275 -8.083 -2.862 1.00 85.75 90 ASP A C 1
ATOM 696 O O . ASP A 1 90 ? 5.249 -8.560 -2.381 1.00 85.75 90 ASP A O 1
ATOM 700 N N . GLN A 1 91 ? 6.253 -7.037 -3.685 1.00 82.62 91 GLN A N 1
ATOM 701 C CA . GLN A 1 91 ? 5.045 -6.357 -4.133 1.00 82.62 91 GLN A CA 1
ATOM 702 C C . GLN A 1 91 ? 4.152 -7.260 -4.994 1.00 82.62 91 GLN A C 1
ATOM 704 O O . GLN A 1 91 ? 2.957 -7.381 -4.730 1.00 82.62 91 GLN A O 1
ATOM 709 N N . ALA A 1 92 ? 4.728 -7.912 -6.009 1.00 87.81 92 ALA A N 1
ATOM 710 C CA . ALA A 1 92 ? 3.996 -8.845 -6.867 1.00 87.81 92 ALA A CA 1
ATOM 711 C C . ALA A 1 92 ? 3.490 -10.062 -6.071 1.00 87.81 92 ALA A C 1
ATOM 713 O O . ALA A 1 92 ? 2.369 -10.531 -6.271 1.00 87.81 92 ALA A O 1
ATOM 714 N N . GLU A 1 93 ? 4.301 -10.540 -5.127 1.00 88.06 93 GLU A N 1
ATOM 715 C CA . GLU A 1 93 ? 3.980 -11.668 -4.261 1.00 88.06 93 GLU A CA 1
ATOM 716 C C . GLU A 1 93 ? 2.803 -11.382 -3.323 1.00 88.06 93 GLU A C 1
ATOM 718 O O . GLU A 1 93 ? 1.935 -12.241 -3.143 1.00 88.06 93 GLU A O 1
ATOM 723 N N . ASP A 1 94 ? 2.712 -10.171 -2.775 1.00 85.19 94 ASP A N 1
ATOM 724 C CA . ASP A 1 94 ? 1.563 -9.757 -1.969 1.00 85.19 94 ASP A CA 1
ATOM 725 C C . ASP A 1 94 ? 0.260 -9.761 -2.790 1.00 85.19 94 ASP A C 1
ATOM 727 O O . ASP A 1 94 ? -0.739 -10.348 -2.361 1.00 85.19 94 ASP A O 1
ATOM 731 N N . VAL A 1 95 ? 0.277 -9.205 -4.010 1.00 83.81 95 VAL A N 1
ATOM 732 C CA . VAL A 1 95 ? -0.888 -9.218 -4.919 1.00 83.81 95 VAL A CA 1
ATOM 733 C C . VAL A 1 95 ? -1.316 -10.648 -5.238 1.00 83.81 95 VAL A C 1
ATOM 735 O O . VAL A 1 95 ? -2.491 -10.999 -5.099 1.00 83.81 95 VAL A O 1
ATOM 738 N N . PHE A 1 96 ? -0.358 -11.486 -5.630 1.00 89.44 96 PHE A N 1
ATOM 739 C CA . PHE A 1 96 ? -0.585 -12.884 -5.969 1.00 89.44 96 PHE A CA 1
ATOM 740 C C . PHE A 1 96 ? -1.228 -13.650 -4.810 1.00 89.44 96 PHE A C 1
ATOM 742 O O . PHE A 1 96 ? -2.299 -14.238 -4.979 1.00 89.44 96 PHE A O 1
ATOM 749 N N . ARG A 1 97 ? -0.650 -13.581 -3.602 1.00 86.62 97 ARG A N 1
ATOM 750 C CA . ARG A 1 97 ? -1.190 -14.261 -2.413 1.00 86.62 97 ARG A CA 1
ATOM 751 C C . ARG A 1 97 ? -2.598 -13.773 -2.066 1.00 86.62 97 ARG A C 1
ATOM 753 O O . ARG A 1 97 ? -3.465 -14.595 -1.768 1.00 86.62 97 ARG A O 1
ATOM 760 N N . ARG A 1 98 ? -2.865 -12.465 -2.149 1.00 81.94 98 ARG A N 1
ATOM 761 C CA . ARG A 1 98 ? -4.197 -11.889 -1.873 1.00 81.94 98 ARG A CA 1
ATOM 762 C C . ARG A 1 98 ? -5.259 -12.332 -2.874 1.00 81.94 98 ARG A C 1
ATOM 764 O O . ARG A 1 98 ? -6.418 -12.494 -2.494 1.00 81.94 98 ARG A O 1
ATOM 771 N N . CYS A 1 99 ? -4.880 -12.558 -4.130 1.00 84.12 99 CYS A N 1
ATOM 772 C CA . CYS A 1 99 ? -5.798 -13.035 -5.162 1.00 84.12 99 CYS A CA 1
ATOM 773 C C . CYS A 1 99 ? -6.036 -14.553 -5.157 1.00 84.12 99 CYS A C 1
ATOM 775 O O . CYS A 1 99 ? -6.906 -15.024 -5.893 1.00 84.12 99 CYS A O 1
ATOM 777 N N . GLY A 1 100 ? -5.370 -15.291 -4.262 1.00 84.56 100 GLY A N 1
ATOM 778 C CA . GLY A 1 100 ? -5.524 -16.737 -4.068 1.00 84.56 100 GLY A CA 1
ATOM 779 C C . GLY A 1 100 ? -4.277 -17.556 -4.414 1.00 84.56 100 GLY A C 1
ATOM 780 O O . GLY A 1 100 ? -4.317 -18.784 -4.319 1.00 84.56 100 GLY A O 1
ATOM 781 N N . GLY A 1 101 ? -3.175 -16.892 -4.772 1.00 87.88 101 GLY A N 1
ATOM 782 C CA . GLY A 1 101 ? -1.878 -17.499 -5.064 1.00 87.88 101 GLY A CA 1
ATOM 783 C C . GLY A 1 101 ? -1.942 -18.507 -6.207 1.00 87.88 101 GLY A C 1
ATOM 784 O O . GLY A 1 101 ? -2.758 -18.374 -7.117 1.00 87.88 101 GLY A O 1
ATOM 785 N N . ALA A 1 102 ? -1.137 -19.568 -6.113 1.00 89.06 102 ALA A N 1
ATOM 786 C CA . ALA A 1 102 ? -1.058 -20.618 -7.133 1.00 89.06 102 ALA A CA 1
ATOM 787 C C . ALA A 1 102 ? -2.405 -21.323 -7.384 1.00 89.06 102 ALA A C 1
ATOM 789 O O . ALA A 1 102 ? -2.649 -21.863 -8.459 1.00 89.06 102 ALA A O 1
ATOM 790 N N . GLY A 1 103 ? -3.31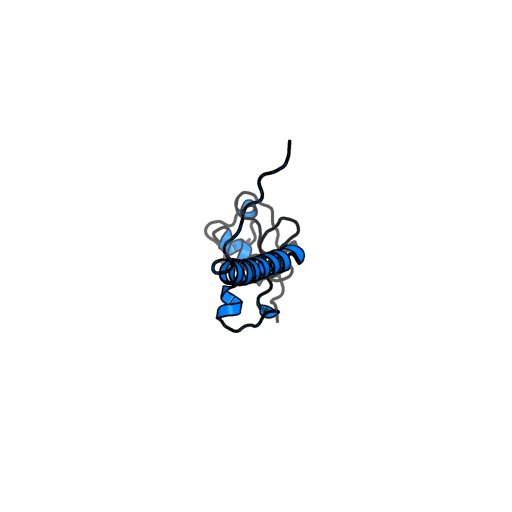9 -21.301 -6.405 1.00 86.75 103 GLY A N 1
ATOM 791 C CA . GLY A 1 103 ? -4.669 -21.840 -6.572 1.00 86.75 103 GLY A CA 1
ATOM 792 C C . GLY A 1 103 ? -5.590 -20.955 -7.419 1.00 86.75 103 GLY A C 1
ATOM 793 O O . GLY A 1 103 ? -6.636 -21.426 -7.868 1.00 86.75 103 GLY A O 1
ATOM 794 N N . LYS A 1 104 ? -5.244 -19.674 -7.611 1.00 87.88 104 LYS A N 1
ATOM 795 C CA . LYS A 1 104 ? -6.053 -18.700 -8.347 1.00 87.88 104 LYS A CA 1
ATOM 796 C C . LYS A 1 104 ? -5.222 -17.494 -8.814 1.00 87.88 104 LYS A C 1
ATOM 798 O O . LYS A 1 104 ? -5.368 -16.381 -8.305 1.00 87.88 104 LYS A O 1
ATOM 803 N N . ASP A 1 105 ? -4.410 -17.704 -9.843 1.00 89.88 105 ASP A N 1
ATOM 804 C CA . ASP A 1 105 ? -3.606 -16.645 -10.454 1.00 89.88 105 ASP A CA 1
ATOM 805 C C . ASP A 1 105 ? -4.382 -15.861 -11.530 1.00 89.88 105 ASP A C 1
ATOM 807 O O . ASP A 1 105 ? -4.262 -16.098 -12.731 1.00 89.88 105 ASP A O 1
ATOM 811 N N . VAL A 1 106 ? -5.241 -14.936 -11.093 1.00 90.50 106 VAL A N 1
ATOM 812 C CA . VAL A 1 106 ? -6.096 -14.138 -12.000 1.00 90.50 106 VAL A CA 1
ATOM 813 C C . VAL A 1 106 ? -5.287 -13.192 -12.893 1.00 90.50 106 VAL A C 1
ATOM 815 O O . VAL A 1 106 ? -5.692 -12.948 -14.025 1.00 90.50 106 VAL A O 1
ATOM 818 N N . ASN A 1 107 ? -4.169 -12.674 -12.379 1.00 88.94 107 ASN A N 1
ATOM 819 C CA . ASN A 1 107 ? -3.300 -11.706 -13.060 1.00 88.94 107 ASN A CA 1
ATOM 820 C C . ASN A 1 107 ? -2.104 -12.370 -13.755 1.00 88.94 107 ASN A C 1
ATOM 822 O O . ASN A 1 107 ? -1.242 -11.683 -14.289 1.00 88.94 107 ASN A O 1
ATOM 826 N N . ARG A 1 108 ? -2.025 -13.707 -13.723 1.00 92.75 108 ARG A N 1
ATOM 827 C CA . ARG A 1 108 ? -0.986 -14.487 -14.409 1.00 92.75 108 ARG A CA 1
ATOM 828 C C . ARG A 1 108 ? 0.430 -14.045 -14.015 1.00 92.75 108 ARG A C 1
ATOM 830 O O . ARG A 1 108 ? 1.323 -13.987 -14.860 1.00 92.75 108 ARG A O 1
ATOM 837 N N . LEU A 1 109 ? 0.609 -13.681 -12.742 1.00 93.19 109 LEU A N 1
ATOM 838 C CA . LEU A 1 109 ? 1.884 -13.202 -12.205 1.00 93.19 109 LEU A CA 1
ATOM 839 C C . LEU A 1 109 ? 2.881 -14.351 -11.996 1.00 93.19 109 LEU A C 1
ATOM 841 O O . LEU A 1 109 ? 4.086 -14.110 -11.983 1.00 93.19 109 LEU A O 1
ATOM 845 N N . ASP A 1 110 ? 2.384 -15.579 -11.855 1.00 95.00 110 ASP A N 1
ATOM 846 C CA . ASP A 1 110 ? 3.130 -16.829 -11.710 1.00 95.00 110 ASP A CA 1
ATOM 847 C C . ASP A 1 110 ? 2.928 -17.678 -12.977 1.00 95.00 110 ASP A C 1
ATOM 849 O O . ASP A 1 110 ? 2.060 -18.549 -13.069 1.00 95.00 110 ASP A O 1
ATOM 853 N N . ALA A 1 111 ? 3.680 -17.336 -14.024 1.00 91.00 111 ALA A N 1
ATOM 854 C CA . ALA A 1 111 ? 3.472 -17.892 -15.359 1.00 91.00 111 ALA A CA 1
ATOM 855 C C . ALA A 1 111 ? 3.871 -19.373 -15.475 1.00 91.00 111 ALA A C 1
ATOM 857 O O . ALA A 1 111 ? 3.312 -20.092 -16.308 1.00 91.00 111 ALA A O 1
ATOM 858 N N . ASP A 1 112 ? 4.842 -19.817 -14.683 1.00 92.31 112 ASP A N 1
ATOM 859 C CA . ASP A 1 112 ? 5.322 -21.195 -14.601 1.00 92.31 112 ASP A CA 1
ATOM 860 C C . ASP A 1 112 ? 4.622 -22.017 -13.511 1.00 92.31 112 ASP A C 1
ATOM 862 O O . ASP A 1 112 ? 4.654 -23.250 -13.571 1.00 92.31 112 ASP A O 1
ATOM 866 N N . GLY A 1 113 ? 3.886 -21.368 -12.606 1.00 92.94 113 GLY A N 1
ATOM 867 C CA . GLY A 1 113 ? 2.972 -22.019 -11.672 1.00 92.94 113 GLY A CA 1
ATOM 868 C C . GLY A 1 113 ? 3.687 -22.694 -10.509 1.00 92.94 113 GLY A C 1
ATOM 869 O O . GLY A 1 113 ? 3.194 -23.697 -9.981 1.00 92.94 113 GLY A O 1
ATOM 870 N N . ASP A 1 114 ? 4.863 -22.196 -10.136 1.00 93.38 114 ASP A N 1
ATOM 871 C CA . ASP A 1 114 ? 5.682 -22.754 -9.062 1.00 93.38 114 ASP A CA 1
ATOM 872 C C . ASP A 1 114 ? 5.364 -22.123 -7.687 1.00 93.38 114 ASP A C 1
ATOM 874 O O . ASP A 1 114 ? 5.880 -22.551 -6.646 1.00 93.38 114 ASP A O 1
ATOM 878 N N . GLY A 1 115 ? 4.450 -21.148 -7.667 1.00 93.00 115 GLY A N 1
ATOM 879 C CA . GLY A 1 115 ? 4.035 -20.389 -6.498 1.00 93.00 115 GLY A CA 1
ATOM 880 C C . GLY A 1 115 ? 4.863 -19.132 -6.242 1.00 93.00 115 GLY A C 1
ATOM 881 O O . GLY A 1 115 ? 4.658 -18.502 -5.197 1.00 93.00 115 GLY A O 1
ATOM 882 N N . ARG A 1 116 ? 5.779 -18.757 -7.142 1.00 94.06 116 ARG A N 1
ATOM 883 C CA . ARG A 1 116 ? 6.667 -17.597 -7.018 1.00 94.06 116 ARG A CA 1
ATOM 884 C C . ARG A 1 116 ? 6.422 -16.618 -8.172 1.00 94.06 116 ARG A C 1
ATOM 886 O O . ARG A 1 116 ? 7.024 -16.703 -9.236 1.00 94.06 116 ARG A O 1
ATOM 893 N N . PRO A 1 117 ? 5.570 -15.604 -7.966 1.00 93.62 117 PRO A N 1
ATOM 894 C CA . PRO A 1 117 ? 5.241 -14.671 -9.030 1.00 93.62 117 PRO A CA 1
ATOM 895 C C . PRO A 1 117 ? 6.416 -13.750 -9.367 1.00 93.62 117 PRO A C 1
ATOM 897 O O . PRO A 1 117 ? 7.147 -13.285 -8.487 1.00 93.62 117 PRO A O 1
ATOM 900 N N . CYS A 1 118 ? 6.519 -13.401 -10.650 1.00 94.88 118 CYS A N 1
ATOM 901 C CA . CYS A 1 118 ? 7.411 -12.369 -11.169 1.00 94.88 118 CYS A CA 1
ATOM 902 C C . CYS A 1 118 ? 8.870 -12.492 -10.692 1.00 94.88 118 CYS A C 1
ATOM 904 O O . CYS A 1 118 ? 9.486 -11.494 -10.309 1.00 94.88 118 CYS A O 1
ATOM 906 N N . GLU A 1 119 ? 9.449 -13.695 -10.750 1.00 93.94 119 GLU A N 1
ATOM 907 C CA . GLU A 1 119 ? 10.801 -13.994 -10.241 1.00 93.94 119 GLU A CA 1
ATOM 908 C C . GLU A 1 119 ? 11.924 -13.119 -10.821 1.00 93.94 119 GLU A C 1
ATOM 910 O O . GLU A 1 119 ? 12.984 -12.968 -10.219 1.00 93.94 119 GLU A O 1
ATOM 915 N N . ASN A 1 120 ? 11.680 -12.506 -11.981 1.00 93.56 120 ASN A N 1
ATOM 916 C CA . ASN A 1 120 ? 12.619 -11.613 -12.656 1.00 93.56 120 ASN A CA 1
ATOM 917 C C . ASN A 1 120 ? 12.734 -10.222 -12.002 1.00 93.56 120 ASN A C 1
ATOM 919 O O . ASN A 1 120 ? 13.595 -9.432 -12.397 1.00 93.56 120 ASN A O 1
ATOM 923 N N . LEU A 1 121 ? 11.862 -9.887 -11.046 1.00 93.06 121 LEU A N 1
ATOM 924 C CA . LEU A 1 121 ? 11.910 -8.614 -10.331 1.00 93.06 121 LEU A CA 1
ATOM 925 C C . LEU A 1 121 ? 12.982 -8.621 -9.229 1.00 93.06 121 LEU A C 1
ATOM 927 O O . LEU A 1 121 ? 13.214 -9.645 -8.587 1.00 93.06 121 LEU A O 1
ATOM 931 N N . PRO A 1 122 ? 13.617 -7.469 -8.952 1.00 93.06 122 PRO A N 1
ATOM 932 C CA . PRO A 1 122 ? 14.597 -7.363 -7.879 1.00 93.06 122 PRO A CA 1
ATOM 933 C C . PRO A 1 122 ? 13.958 -7.552 -6.493 1.00 93.06 122 PRO A C 1
ATOM 935 O O . PRO A 1 122 ? 12.805 -7.186 -6.254 1.00 93.06 122 PRO A O 1
ATOM 938 N N . GLU A 1 123 ? 14.738 -8.072 -5.545 1.00 87.06 123 GLU A N 1
ATOM 939 C CA . GLU A 1 123 ? 14.375 -8.084 -4.124 1.00 87.06 123 GLU A CA 1
ATOM 940 C C . GLU A 1 123 ? 14.690 -6.723 -3.479 1.00 87.06 123 GLU A C 1
ATOM 942 O O . GLU A 1 123 ? 15.667 -6.060 -3.851 1.00 87.06 123 GLU A O 1
ATOM 947 N N . ARG A 1 124 ? 13.882 -6.290 -2.500 1.00 79.25 124 ARG A N 1
ATOM 948 C CA . ARG A 1 124 ? 14.272 -5.160 -1.644 1.00 79.25 124 ARG A CA 1
ATOM 949 C C . ARG A 1 124 ? 15.463 -5.595 -0.787 1.00 79.25 124 ARG A C 1
ATOM 951 O O . ARG A 1 124 ? 15.435 -6.670 -0.193 1.00 79.25 124 ARG A O 1
ATOM 958 N N . ARG A 1 125 ? 16.505 -4.766 -0.754 1.00 61.25 125 ARG A N 1
ATOM 959 C CA . ARG A 1 125 ? 17.702 -4.969 0.067 1.00 61.25 125 ARG A CA 1
ATOM 960 C C . ARG A 1 125 ? 17.663 -4.073 1.292 1.00 61.25 125 ARG A C 1
ATOM 962 O O . ARG A 1 125 ? 17.230 -2.911 1.123 1.00 61.25 125 ARG A O 1
#

pLDDT: mean 73.95, std 14.25, range [47.5, 95.0]

Foldseek 3Di:
DDDDDDDDDPVCVVVCVVVVVVVVVVVVVVVVCVVVPFDFQVVCVVVPVDRVSRTFDADPVGDGCPDVAPDPPVVLVAQDDELVVDQAQVRLLVSQVSSPFLVRRRNCQPVVSPRRGNPVHHHDD

Solvent-accessible surface area (backbone atoms only — not comparable to full-atom values): 7632 Å² total; per-residue (Å²): 134,84,79,85,81,82,81,78,54,77,84,51,48,59,55,52,53,52,51,51,50,53,52,50,52,53,50,51,52,53,48,57,47,61,73,67,74,60,48,62,42,66,68,40,45,75,72,65,56,40,80,83,69,13,57,55,47,60,48,102,84,70,46,69,37,84,78,89,62,58,75,58,77,66,49,53,76,42,74,72,55,52,61,87,79,42,83,32,23,68,51,44,37,51,51,39,52,75,40,47,25,73,86,34,60,54,36,56,42,38,80,86,63,83,66,61,30,38,75,89,40,50,73,89,128

Radius of gyration: 25.95 Å; Cα contacts (8 Å, |Δi|>4): 126; chains: 1; bounding box: 59×64×58 Å